Protein AF-A0A535UW92-F1 (afdb_monomer_lite)

Secondary structure (DSSP, 8-state):
----------------------PPPP---EEEEEEEEEEEEEEEE-SS-B-EEEE-SSS-EEEEEEEEETTEEB-S-EEEEEEEEE--STTSSB-SSEEEEEEEEEEEEEETTEEEEEEEEEEEEEETTEEEEEEEETTEEEEEEEEEEEEE--SSSS-EEEEEEEEEEEEE-

Sequence (173 aa):
MQRRLCVLLVMALLLPLTVLVATPAQAQGGAVCTFAADFRVLPGFSSTPSRGTFTTGGETGTVDCVGLVFGQEVIGAGTFGFEGEYGTGPSGGDTCSDGQGRGTFSMHVPTSLGRVHAQGTFTEAFVGNGGQFVGQGPVMEISCLYEFRPTQGDCVTTPARAETMTGQGGIVA

Foldseek 3Di:
DDDDDDPDDDDDDPDPPPPPPPDPDDAQWKKKKKKKAKKFWPVFAAQDFDKTKMWRPPQPIKMFIQTDDNNFGFDGIKTKIWIWMKQPDPPNGDHLFKTKIKTKMWMWTQTPVGIDIWMFIWIKIDGHQKIWIWTDTPQKIWIKIKGKDQPPDDNYPGGRGMIMMIIITMMRD

Structure (mmCIF, N/CA/C/O backbone):
data_AF-A0A535UW92-F1
#
_entry.id   AF-A0A535UW92-F1
#
loop_
_atom_site.group_PDB
_atom_site.id
_atom_site.type_symbol
_atom_site.label_atom_id
_atom_site.label_alt_id
_atom_site.label_comp_id
_atom_site.label_asym_id
_atom_site.label_entity_id
_atom_site.label_seq_id
_atom_site.pdbx_PDB_ins_code
_atom_site.Cartn_x
_atom_site.Cartn_y
_atom_site.Cartn_z
_atom_site.occupancy
_atom_site.B_iso_or_equiv
_atom_site.auth_seq_id
_atom_site.auth_comp_id
_atom_site.auth_asym_id
_atom_site.auth_atom_id
_atom_site.pdbx_PDB_model_num
ATOM 1 N N . MET A 1 1 ? 24.950 37.762 86.977 1.00 38.59 1 MET A N 1
ATOM 2 C CA . MET A 1 1 ? 24.903 38.900 86.036 1.00 38.59 1 MET A CA 1
ATOM 3 C C . MET A 1 1 ? 24.633 38.352 84.639 1.00 38.59 1 MET A C 1
ATOM 5 O O . MET A 1 1 ? 25.371 37.475 84.230 1.00 38.59 1 MET A O 1
ATOM 9 N N . GLN A 1 2 ? 23.507 38.785 84.042 1.00 44.91 2 GLN A N 1
ATOM 10 C CA . GLN A 1 2 ? 23.152 38.939 82.607 1.00 44.91 2 GLN A CA 1
ATOM 11 C C . GLN A 1 2 ? 23.801 38.001 81.560 1.00 44.91 2 GLN A C 1
ATOM 13 O O . GLN A 1 2 ? 25.008 37.869 81.523 1.00 44.91 2 GLN A O 1
ATOM 18 N N . ARG A 1 3 ? 23.127 37.429 80.554 1.00 46.38 3 ARG A N 1
ATOM 19 C CA . ARG A 1 3 ? 21.818 37.654 79.905 1.00 46.38 3 ARG A CA 1
ATOM 20 C C . ARG A 1 3 ? 21.714 36.536 78.844 1.00 46.38 3 ARG A C 1
ATOM 22 O O . ARG A 1 3 ? 22.600 36.416 78.014 1.00 46.38 3 ARG A O 1
ATOM 29 N N . ARG A 1 4 ? 20.762 35.604 78.937 1.00 54.25 4 ARG A N 1
ATOM 30 C CA . ARG A 1 4 ? 19.592 35.514 78.035 1.00 54.25 4 ARG A CA 1
ATOM 31 C C . ARG A 1 4 ? 19.809 36.156 76.655 1.00 54.25 4 ARG A C 1
ATOM 33 O O . ARG A 1 4 ? 19.665 37.369 76.545 1.00 54.25 4 ARG A O 1
ATOM 40 N N . LEU A 1 5 ? 20.036 35.346 75.620 1.00 54.22 5 LEU A N 1
ATOM 41 C CA . LEU A 1 5 ? 19.708 35.719 74.242 1.00 54.22 5 LEU A CA 1
ATOM 42 C C . LEU A 1 5 ? 19.214 34.501 73.446 1.00 54.22 5 LEU A C 1
ATOM 44 O O . LEU A 1 5 ? 19.979 33.692 72.939 1.00 54.22 5 LEU A O 1
ATOM 48 N N . CYS A 1 6 ? 17.884 34.428 73.395 1.00 47.12 6 CYS A N 1
ATOM 49 C CA . CYS A 1 6 ? 17.097 34.208 72.185 1.00 47.12 6 CYS A CA 1
ATOM 50 C C . CYS A 1 6 ? 17.276 32.877 71.443 1.00 47.12 6 CYS A C 1
ATOM 52 O O . CYS A 1 6 ? 17.602 32.827 70.263 1.00 47.12 6 CYS A O 1
ATOM 54 N N . VAL A 1 7 ? 16.856 31.809 72.122 1.00 47.97 7 VAL A N 1
ATOM 55 C CA . VAL A 1 7 ? 15.858 30.892 71.548 1.00 47.97 7 VAL A CA 1
ATOM 56 C C . VAL A 1 7 ? 14.718 31.751 70.988 1.00 47.97 7 VAL A C 1
ATOM 58 O O . VAL A 1 7 ? 14.048 32.382 71.797 1.00 47.97 7 VAL A O 1
ATOM 61 N N . LEU A 1 8 ? 14.574 31.865 69.660 1.00 48.16 8 LEU A N 1
ATOM 62 C CA . LEU A 1 8 ? 13.363 32.263 68.906 1.00 48.16 8 LEU A CA 1
ATOM 63 C C . LEU A 1 8 ? 13.750 32.658 67.469 1.00 48.16 8 LEU A C 1
ATOM 65 O O . LEU A 1 8 ? 14.147 33.792 67.228 1.00 48.16 8 LEU A O 1
ATOM 69 N N . LEU A 1 9 ? 13.599 31.730 66.523 1.00 49.91 9 LEU A N 1
ATOM 70 C CA . LEU A 1 9 ? 13.203 32.007 65.133 1.00 49.91 9 LEU A CA 1
ATOM 71 C C . LEU A 1 9 ? 12.692 30.690 64.526 1.00 49.91 9 LEU A C 1
ATOM 73 O O . LEU A 1 9 ? 13.330 30.026 63.716 1.00 49.91 9 LEU A O 1
ATOM 77 N N . VAL A 1 10 ? 11.534 30.281 65.042 1.00 49.84 10 VAL A N 1
ATOM 78 C CA . VAL A 1 10 ? 10.581 29.389 64.372 1.00 49.84 10 VAL A CA 1
ATOM 79 C C . VAL A 1 10 ? 9.692 30.277 63.493 1.00 49.84 10 VAL A C 1
ATOM 81 O O . VAL A 1 10 ? 9.441 31.417 63.876 1.00 49.84 10 VAL A O 1
ATOM 84 N N . MET A 1 11 ? 9.152 29.709 62.407 1.00 48.16 11 MET A N 1
ATOM 85 C CA . MET A 1 11 ? 8.147 30.263 61.476 1.00 48.16 11 MET A CA 1
ATOM 86 C C . MET A 1 11 ? 8.732 31.079 60.318 1.00 48.16 11 MET A C 1
ATOM 88 O O . MET A 1 11 ? 9.533 31.972 60.525 1.00 48.16 11 MET A O 1
ATOM 92 N N . ALA A 1 12 ? 8.338 30.901 59.064 1.00 53.97 12 ALA A N 1
ATOM 93 C CA . ALA A 1 12 ? 7.413 29.974 58.432 1.00 53.97 12 ALA A CA 1
ATOM 94 C C . ALA A 1 12 ? 7.655 30.112 56.924 1.00 53.97 12 ALA A C 1
ATOM 96 O O . ALA A 1 12 ? 7.601 31.223 56.408 1.00 53.97 12 ALA A O 1
ATOM 97 N N . LEU A 1 13 ? 7.899 29.013 56.214 1.00 46.03 13 LEU A N 1
ATOM 98 C CA . LEU A 1 13 ? 7.768 28.991 54.756 1.00 46.03 13 LEU A CA 1
ATOM 99 C C . LEU A 1 13 ? 7.359 27.584 54.298 1.00 46.03 13 LEU A C 1
ATOM 101 O O . LEU A 1 13 ? 8.050 26.911 53.543 1.00 46.03 13 LEU A O 1
ATOM 105 N N . LEU A 1 14 ? 6.227 27.110 54.821 1.00 49.75 14 LEU A N 1
ATOM 106 C CA . LEU A 1 14 ? 5.524 25.943 54.291 1.00 49.75 14 LEU A CA 1
ATOM 107 C C . LEU A 1 14 ? 4.600 26.428 53.169 1.00 49.75 14 LEU A C 1
ATOM 109 O O . LEU A 1 14 ? 3.409 26.643 53.377 1.00 49.75 14 LEU A O 1
ATOM 113 N N . LEU A 1 15 ? 5.174 26.659 51.989 1.00 55.00 15 LEU A N 1
ATOM 114 C CA . LEU A 1 15 ? 4.402 26.762 50.752 1.00 55.00 15 LEU A CA 1
ATOM 115 C C . LEU A 1 15 ? 3.907 25.350 50.399 1.00 55.00 15 LEU A C 1
ATOM 117 O O . LEU A 1 15 ? 4.741 24.451 50.259 1.00 55.00 15 LEU A O 1
ATOM 121 N N . PRO A 1 16 ? 2.590 25.109 50.262 1.00 52.38 16 PRO A N 1
ATOM 122 C CA . PRO A 1 16 ?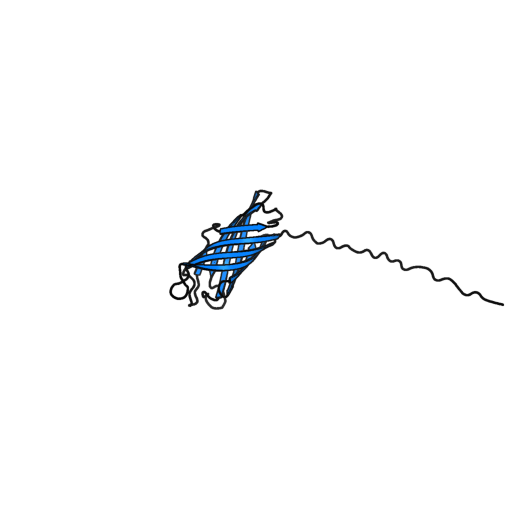 2.109 23.837 49.755 1.00 52.38 16 PRO A CA 1
ATOM 123 C C . PRO A 1 16 ? 2.526 23.733 48.287 1.00 52.38 16 PRO A C 1
ATOM 125 O O . PRO A 1 16 ? 2.042 24.473 47.431 1.00 52.38 16 PRO A O 1
ATOM 128 N N . LEU A 1 17 ? 3.455 22.822 48.007 1.00 50.31 17 LEU A N 1
ATOM 129 C CA . LEU A 1 17 ? 3.803 22.411 46.656 1.00 50.31 17 LEU A CA 1
ATOM 130 C C . LEU A 1 17 ? 2.577 21.680 46.089 1.00 50.31 17 LEU A C 1
ATOM 132 O O . LEU A 1 17 ? 2.402 20.480 46.289 1.00 50.31 17 LEU A O 1
ATOM 136 N N . THR A 1 18 ? 1.668 22.411 45.445 1.00 55.25 18 THR A N 1
ATOM 137 C CA . THR A 1 18 ? 0.610 21.808 44.633 1.00 55.25 18 THR A CA 1
ATOM 138 C C . THR A 1 18 ? 1.289 21.140 43.451 1.00 55.25 18 THR A C 1
ATOM 140 O O . THR A 1 18 ? 1.600 21.780 42.447 1.00 55.25 18 THR A O 1
ATOM 143 N N . VAL A 1 19 ? 1.580 19.852 43.599 1.00 58.00 19 VAL A N 1
ATOM 144 C CA . VAL A 1 19 ? 1.984 18.997 42.491 1.00 58.00 19 VAL A CA 1
ATOM 145 C C . VAL A 1 19 ? 0.773 18.940 41.566 1.00 58.00 19 VAL A C 1
ATOM 147 O O . VAL A 1 19 ? -0.197 18.243 41.858 1.00 58.00 19 VAL A O 1
ATOM 150 N N . LEU A 1 20 ? 0.784 19.727 40.484 1.00 55.94 20 LEU A N 1
ATOM 151 C CA . LEU A 1 20 ? -0.097 19.460 39.355 1.00 55.94 20 LEU A CA 1
ATOM 152 C C . LEU A 1 20 ? 0.302 18.079 38.844 1.00 55.94 20 LEU A C 1
ATOM 154 O O . LEU A 1 20 ? 1.299 17.922 38.141 1.00 55.94 20 LEU A O 1
ATOM 158 N N . VAL A 1 21 ? -0.455 17.067 39.251 1.00 53.75 21 VAL A N 1
ATOM 159 C CA . VAL A 1 21 ? -0.411 15.762 38.613 1.00 53.75 21 VAL A CA 1
ATOM 160 C C . VAL A 1 21 ? -0.992 15.999 37.228 1.00 53.75 21 VAL A C 1
ATOM 162 O O . VAL A 1 21 ? -2.206 16.106 37.068 1.00 53.75 21 VAL A O 1
ATOM 165 N N . ALA A 1 22 ? -0.120 16.193 36.241 1.00 53.81 22 ALA A N 1
ATOM 166 C CA . ALA A 1 22 ? -0.522 16.154 34.850 1.00 53.81 22 ALA A CA 1
ATOM 167 C C . ALA A 1 22 ? -1.122 14.765 34.625 1.00 53.81 22 ALA A C 1
ATOM 169 O O . ALA A 1 22 ? -0.407 13.763 34.611 1.00 53.81 22 ALA A O 1
ATOM 170 N N . THR A 1 23 ? -2.447 14.688 34.536 1.00 55.28 23 THR A N 1
ATOM 171 C CA . THR A 1 23 ? -3.098 13.487 34.028 1.00 55.28 23 THR A CA 1
ATOM 172 C C . THR A 1 23 ? -2.541 13.259 32.629 1.00 55.28 23 THR A C 1
ATOM 174 O O . THR A 1 23 ? -2.531 14.221 31.850 1.00 55.28 23 THR A O 1
ATOM 177 N N . PRO A 1 24 ? -2.056 12.050 32.293 1.00 49.34 24 PRO A N 1
ATOM 178 C CA . PRO A 1 24 ? -1.692 11.762 30.918 1.00 49.34 24 PRO A CA 1
ATOM 179 C C . PRO A 1 24 ? -2.897 12.115 30.047 1.00 49.34 24 PRO A C 1
ATOM 181 O O . PRO A 1 24 ? -4.031 11.754 30.376 1.00 49.34 24 PRO A O 1
ATOM 184 N N . ALA A 1 25 ? -2.653 12.896 28.994 1.00 47.66 25 ALA A N 1
ATOM 185 C CA . ALA A 1 25 ? -3.652 13.160 27.975 1.00 47.66 25 ALA A CA 1
ATOM 186 C C . ALA A 1 25 ? -4.256 11.814 27.556 1.00 47.66 25 ALA A C 1
ATOM 188 O O . ALA A 1 25 ? -3.521 10.839 27.383 1.00 47.66 25 ALA A O 1
ATOM 189 N N . GLN A 1 26 ? -5.587 11.749 27.489 1.00 43.81 26 GLN A N 1
ATOM 190 C CA . GLN A 1 26 ? -6.306 10.552 27.065 1.00 43.81 26 GLN A CA 1
ATOM 191 C C . GLN A 1 26 ? -5.646 10.025 25.790 1.00 43.81 26 GLN A C 1
ATOM 193 O O . GLN A 1 26 ? -5.471 10.788 24.841 1.00 43.81 26 GLN A O 1
ATOM 198 N N . ALA A 1 27 ? -5.215 8.763 25.813 1.00 46.09 27 ALA A N 1
ATOM 199 C CA . ALA A 1 27 ? -4.578 8.129 24.673 1.00 46.09 27 ALA A CA 1
ATOM 200 C C . ALA A 1 27 ? -5.474 8.321 23.443 1.00 46.09 27 ALA A C 1
ATOM 202 O O . ALA A 1 27 ? -6.607 7.838 23.425 1.00 46.09 27 ALA A O 1
ATOM 203 N N . GLN A 1 28 ? -4.979 9.052 22.443 1.00 58.97 28 GLN A N 1
ATOM 204 C CA . GLN A 1 28 ? -5.482 8.920 21.081 1.00 58.97 28 GLN A CA 1
ATOM 205 C C . GLN A 1 28 ? -5.431 7.426 20.759 1.00 58.97 28 GLN A C 1
ATOM 207 O O . GLN A 1 28 ? -4.412 6.777 21.016 1.00 58.97 28 GLN A O 1
ATOM 212 N N . GLY A 1 29 ? -6.566 6.864 20.344 1.00 68.31 29 GLY A N 1
ATOM 213 C CA . GLY A 1 29 ? -6.669 5.441 20.064 1.00 68.31 29 GLY A CA 1
ATOM 214 C C . GLY A 1 29 ? -5.600 5.031 19.056 1.00 68.31 29 GLY A C 1
ATOM 215 O O . GLY A 1 29 ? -5.202 5.805 18.184 1.00 68.31 29 GLY A O 1
ATOM 216 N N . GLY A 1 30 ? -5.089 3.816 19.208 1.00 88.81 30 GLY A N 1
ATOM 217 C CA . GLY A 1 30 ? -4.122 3.280 18.272 1.00 88.81 30 GLY A CA 1
ATOM 218 C C . GLY A 1 30 ? -4.208 1.771 18.194 1.00 88.81 30 GLY A C 1
ATOM 219 O O . GLY A 1 30 ? -4.546 1.098 19.176 1.00 88.81 30 GLY A O 1
ATOM 220 N N . ALA A 1 31 ? -3.895 1.250 17.018 1.00 94.50 31 ALA A N 1
ATOM 221 C CA . ALA A 1 31 ? -3.819 -0.175 16.764 1.00 94.50 31 ALA A CA 1
ATOM 222 C C . ALA A 1 31 ? -2.486 -0.515 16.108 1.00 94.50 31 ALA A C 1
ATOM 224 O O . ALA A 1 31 ? -1.997 0.221 15.252 1.00 94.50 31 ALA A O 1
ATOM 225 N N . VAL A 1 32 ? -1.913 -1.647 16.503 1.00 96.62 32 VAL A N 1
ATOM 226 C CA . VAL A 1 32 ? -0.790 -2.264 15.795 1.00 96.62 32 VAL A CA 1
ATOM 227 C C . VAL A 1 32 ? -1.372 -3.284 14.838 1.00 96.62 32 VAL A C 1
ATOM 229 O O . VAL A 1 32 ? -2.147 -4.138 15.261 1.00 96.62 32 VAL A O 1
ATOM 232 N N . CYS A 1 33 ? -1.007 -3.194 13.567 1.00 96.12 33 CYS A N 1
ATOM 233 C CA . CYS A 1 33 ? -1.576 -4.013 12.513 1.00 96.12 33 CYS A CA 1
ATOM 234 C C . CYS A 1 33 ? -0.501 -4.773 11.747 1.00 96.12 33 CYS A C 1
ATOM 236 O O . CYS A 1 33 ? 0.601 -4.269 11.536 1.00 96.12 33 CYS A O 1
ATOM 238 N N . THR A 1 34 ? -0.861 -5.959 11.277 1.00 98.00 34 THR A N 1
ATOM 239 C CA . THR A 1 34 ? -0.165 -6.694 10.221 1.00 98.00 34 THR A CA 1
ATOM 240 C C . THR A 1 34 ? -1.067 -6.767 8.999 1.00 98.00 34 THR A C 1
ATOM 242 O O . THR A 1 34 ? -2.290 -6.706 9.126 1.00 98.00 34 THR A O 1
ATOM 245 N N . PHE A 1 35 ? -0.491 -6.867 7.809 1.00 97.50 35 PHE A N 1
ATOM 246 C CA . PHE A 1 35 ? -1.275 -7.005 6.589 1.00 97.50 35 PHE A CA 1
ATOM 247 C C . PHE A 1 35 ? -0.562 -7.867 5.552 1.00 97.50 35 PHE A C 1
ATOM 249 O O . PHE A 1 35 ? 0.661 -8.028 5.581 1.00 97.50 35 PHE A O 1
ATOM 256 N N . ALA A 1 36 ? -1.348 -8.389 4.617 1.00 98.19 36 ALA A N 1
ATOM 257 C CA . ALA A 1 36 ? -0.870 -9.102 3.444 1.00 98.19 36 ALA A CA 1
ATOM 258 C C . ALA A 1 36 ? -1.776 -8.799 2.248 1.00 98.19 36 ALA A C 1
ATOM 260 O O . ALA A 1 36 ? -2.998 -8.750 2.399 1.00 98.19 36 ALA A O 1
ATOM 261 N N . ALA A 1 37 ? -1.197 -8.598 1.068 1.00 98.12 37 ALA A N 1
ATOM 262 C CA . ALA A 1 37 ? -1.953 -8.361 -0.157 1.00 98.12 37 ALA A CA 1
ATOM 263 C C . ALA A 1 37 ? -1.156 -8.773 -1.397 1.00 98.12 37 ALA A C 1
ATOM 265 O O . ALA A 1 37 ? 0.073 -8.693 -1.410 1.00 98.12 37 ALA A O 1
ATOM 266 N N . ASP A 1 38 ? -1.873 -9.162 -2.447 1.00 98.44 38 ASP A N 1
ATOM 267 C CA . ASP A 1 38 ? -1.303 -9.386 -3.770 1.00 98.44 38 ASP A CA 1
ATOM 268 C C . ASP A 1 38 ? -1.564 -8.173 -4.660 1.00 98.44 38 ASP A C 1
ATOM 270 O O . ASP A 1 38 ? -2.683 -7.661 -4.735 1.00 98.44 38 ASP A O 1
ATOM 274 N N . PHE A 1 39 ? -0.531 -7.744 -5.371 1.00 98.31 39 PHE A N 1
ATOM 275 C CA . PHE A 1 39 ? -0.570 -6.589 -6.251 1.00 98.31 39 PHE A CA 1
ATOM 276 C C . PHE A 1 39 ? -0.429 -7.006 -7.704 1.00 98.31 39 PHE A C 1
ATOM 278 O O . PHE A 1 39 ? 0.272 -7.958 -8.057 1.00 98.31 39 PHE A O 1
ATOM 285 N N . ARG A 1 40 ? -1.074 -6.234 -8.573 1.00 98.50 40 ARG A N 1
ATOM 286 C CA . ARG A 1 40 ? -0.789 -6.179 -10.005 1.00 98.50 40 ARG A CA 1
ATOM 287 C C . ARG A 1 40 ? -0.094 -4.871 -10.305 1.00 98.50 40 ARG A C 1
ATOM 289 O O . ARG A 1 40 ? -0.587 -3.829 -9.894 1.00 98.50 40 ARG A O 1
ATOM 296 N N . VAL A 1 41 ? 0.998 -4.943 -11.058 1.00 98.06 41 VAL A N 1
ATOM 297 C CA . VAL A 1 41 ? 1.827 -3.794 -11.431 1.00 98.06 41 VAL A CA 1
ATOM 298 C C . VAL A 1 41 ? 1.910 -3.711 -12.952 1.00 98.06 41 VAL A C 1
ATOM 300 O O . VAL A 1 41 ? 2.221 -4.697 -13.627 1.00 98.06 41 VAL A O 1
ATOM 303 N N . LEU A 1 42 ? 1.626 -2.535 -13.510 1.00 97.75 42 LEU A N 1
ATOM 304 C CA . LEU A 1 42 ? 1.625 -2.285 -14.951 1.00 97.75 42 LEU A CA 1
ATOM 305 C C . LEU A 1 42 ? 2.437 -1.025 -15.278 1.00 97.75 42 LEU A C 1
ATOM 307 O O . LEU A 1 42 ? 2.128 0.025 -14.727 1.00 97.75 42 LEU A O 1
ATOM 311 N N . PRO A 1 43 ? 3.415 -1.078 -16.204 1.00 96.12 43 PRO A N 1
ATOM 312 C CA . PRO A 1 43 ? 3.851 -2.241 -16.992 1.00 96.12 43 PRO A CA 1
ATOM 313 C C . PRO A 1 43 ? 4.689 -3.278 -16.217 1.00 96.12 43 PRO A C 1
ATOM 315 O O . PRO A 1 43 ? 4.955 -4.358 -16.761 1.00 96.12 43 PRO A O 1
ATOM 318 N N . GLY A 1 44 ? 5.083 -2.953 -14.984 1.00 95.19 44 GLY A N 1
ATOM 319 C CA . GLY A 1 44 ? 5.896 -3.780 -14.095 1.00 95.19 44 GLY A CA 1
ATOM 320 C C . GLY A 1 44 ? 7.270 -3.169 -13.813 1.00 95.19 44 GLY A C 1
ATOM 321 O O . GLY A 1 44 ? 7.771 -2.368 -14.603 1.00 95.19 44 GLY A O 1
ATOM 322 N N . PHE A 1 45 ? 7.896 -3.572 -12.707 1.00 95.06 45 PHE A N 1
ATOM 323 C CA . PHE A 1 45 ? 9.241 -3.121 -12.340 1.00 95.06 45 PHE A CA 1
ATOM 324 C C . PHE A 1 45 ? 10.318 -3.870 -13.130 1.00 95.06 45 PHE A C 1
ATOM 326 O O . PHE A 1 45 ? 10.194 -5.065 -13.400 1.00 95.06 45 PHE A O 1
ATOM 333 N N . SER A 1 46 ? 11.396 -3.178 -13.496 1.00 94.44 46 SER A N 1
ATOM 334 C CA . SER A 1 46 ? 12.566 -3.777 -14.148 1.00 94.44 46 SER A CA 1
ATOM 335 C C . SER A 1 46 ? 13.859 -3.120 -13.660 1.00 94.44 46 SER A C 1
ATOM 337 O O . SER A 1 46 ? 13.825 -2.177 -12.870 1.00 94.44 46 SER A O 1
ATOM 339 N N . SER A 1 47 ? 15.008 -3.573 -14.159 1.00 93.44 47 SER A N 1
ATOM 340 C CA . SER A 1 47 ? 16.289 -2.878 -13.958 1.00 93.44 47 SER A CA 1
ATOM 341 C C . SER A 1 47 ? 16.352 -1.498 -14.630 1.00 93.44 47 SER A C 1
ATOM 343 O O . SER A 1 47 ? 17.207 -0.685 -14.288 1.00 93.44 47 SER A O 1
ATOM 345 N N . THR A 1 48 ? 15.455 -1.220 -15.581 1.00 93.06 48 THR A N 1
ATOM 346 C CA . THR A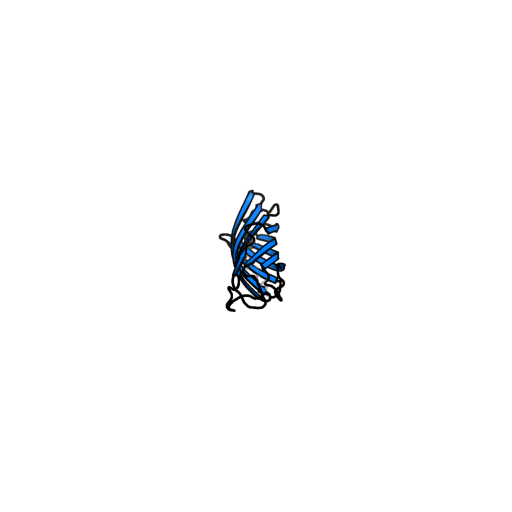 1 48 ? 15.316 0.094 -16.215 1.00 93.06 48 THR A CA 1
ATOM 347 C C . THR A 1 48 ? 14.219 0.899 -15.514 1.00 93.06 48 THR A C 1
ATOM 349 O O . THR A 1 48 ? 13.116 0.366 -15.340 1.00 93.06 48 THR A O 1
ATOM 352 N N . PRO A 1 49 ? 14.477 2.176 -15.162 1.00 95.06 49 PRO A N 1
ATOM 353 C CA . PRO A 1 49 ? 13.476 3.039 -14.552 1.00 95.06 49 PRO A CA 1
ATOM 354 C C . PRO A 1 49 ? 12.197 3.113 -15.383 1.00 95.06 49 PRO A C 1
ATOM 356 O O . PRO A 1 49 ? 12.237 3.346 -16.594 1.00 95.06 49 PRO A O 1
ATOM 359 N N . SER A 1 50 ? 11.053 2.936 -14.730 1.00 95.19 50 SER A N 1
ATOM 360 C CA . SER A 1 50 ? 9.744 3.030 -15.375 1.00 95.19 50 SER A CA 1
ATOM 361 C C . SER A 1 50 ? 8.718 3.712 -14.477 1.00 95.19 50 SER A C 1
ATOM 363 O O . SER A 1 50 ? 8.951 3.942 -13.293 1.00 95.19 50 SER A O 1
ATOM 365 N N . ARG A 1 51 ? 7.580 4.075 -15.062 1.00 97.69 51 ARG A N 1
ATOM 366 C CA . ARG A 1 51 ? 6.420 4.623 -14.356 1.00 97.69 51 ARG A CA 1
ATOM 367 C C . ARG A 1 51 ? 5.206 3.799 -14.723 1.00 97.69 51 ARG A C 1
ATOM 369 O O . ARG A 1 51 ? 5.128 3.286 -15.843 1.00 97.69 51 ARG A O 1
ATOM 376 N N . GLY A 1 52 ? 4.249 3.736 -13.817 1.00 97.69 52 GLY A N 1
ATOM 377 C CA . GLY A 1 52 ? 3.044 2.969 -14.055 1.00 97.69 52 GLY A CA 1
ATOM 378 C C . GLY A 1 52 ? 2.125 2.956 -12.855 1.00 97.69 52 GLY A C 1
ATOM 379 O O . GLY A 1 52 ? 2.186 3.846 -12.009 1.00 97.69 52 GLY A O 1
ATOM 380 N N . THR A 1 53 ? 1.268 1.946 -12.802 1.00 98.56 53 THR A N 1
ATOM 381 C CA . THR A 1 53 ? 0.247 1.796 -11.770 1.00 98.56 53 THR A CA 1
ATOM 382 C C . THR A 1 53 ? 0.371 0.469 -11.049 1.00 98.56 53 THR A C 1
ATOM 384 O O . THR A 1 53 ? 0.913 -0.506 -11.581 1.00 98.56 53 THR A O 1
ATOM 387 N N . PHE A 1 54 ? -0.179 0.433 -9.842 1.00 98.31 54 PHE A N 1
ATOM 388 C CA . PHE A 1 54 ? -0.384 -0.791 -9.091 1.00 98.31 54 PHE A CA 1
ATOM 389 C C . PHE A 1 54 ? -1.772 -0.823 -8.453 1.00 98.31 54 PHE A C 1
ATOM 391 O O . PHE A 1 54 ? -2.380 0.214 -8.183 1.00 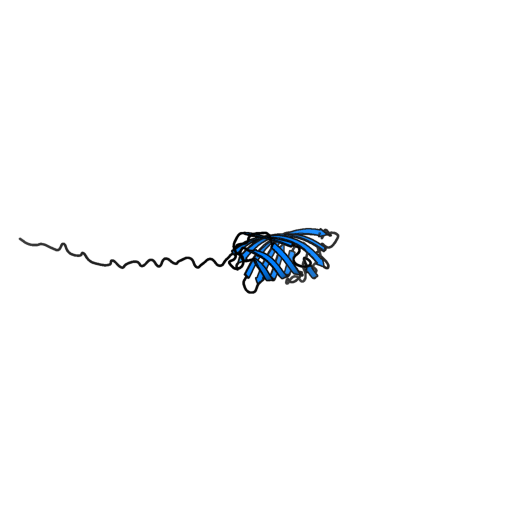98.31 54 PHE A O 1
ATOM 398 N N . THR A 1 55 ? -2.293 -2.027 -8.237 1.00 98.56 55 THR A N 1
ATOM 399 C CA . THR A 1 55 ? -3.604 -2.239 -7.614 1.00 98.56 55 THR A CA 1
ATOM 400 C C . THR A 1 55 ? -3.699 -3.623 -6.980 1.00 98.56 55 THR A C 1
ATOM 402 O O . THR A 1 55 ? -3.154 -4.594 -7.512 1.00 98.56 55 THR A O 1
ATOM 405 N N . THR A 1 56 ? -4.440 -3.725 -5.881 1.00 98.38 56 THR A N 1
ATOM 406 C CA . THR A 1 56 ? -4.894 -4.999 -5.295 1.00 98.38 56 THR A CA 1
ATOM 407 C C . THR A 1 56 ? -6.217 -5.490 -5.902 1.00 98.38 56 THR A C 1
ATOM 409 O O . THR A 1 56 ? -6.661 -6.603 -5.620 1.00 98.38 56 THR A O 1
ATOM 412 N N . GLY A 1 57 ? -6.868 -4.682 -6.748 1.00 97.25 57 GLY A N 1
ATOM 413 C CA . GLY A 1 57 ? -8.186 -4.973 -7.320 1.00 97.25 57 GLY A CA 1
ATOM 414 C C . GLY A 1 57 ? -9.329 -4.800 -6.316 1.00 97.25 57 GLY A C 1
ATOM 415 O O . GLY A 1 57 ? -10.275 -5.587 -6.322 1.00 97.25 57 GLY A O 1
ATOM 416 N N . GLY A 1 58 ? -9.225 -3.799 -5.438 1.00 97.44 58 GLY A N 1
ATOM 417 C CA . GLY A 1 58 ? -10.119 -3.593 -4.297 1.00 97.44 58 GLY A CA 1
ATOM 418 C C . GLY A 1 58 ? -9.568 -4.186 -2.998 1.00 97.44 58 GLY A C 1
ATOM 419 O O . GLY A 1 58 ? -8.380 -4.484 -2.885 1.00 97.44 58 GLY A O 1
ATOM 420 N N . GLU A 1 59 ? -10.426 -4.343 -1.992 1.00 97.81 59 GLU A N 1
ATOM 421 C CA . GLU A 1 59 ? -10.048 -4.809 -0.648 1.00 97.81 59 GLU A CA 1
ATOM 422 C C . GLU A 1 59 ? -9.912 -6.338 -0.578 1.00 97.81 59 GLU A C 1
ATOM 424 O O . GLU A 1 59 ? -10.665 -7.032 0.105 1.00 97.81 59 GLU A O 1
ATOM 429 N N . THR A 1 60 ? -8.967 -6.867 -1.348 1.00 97.81 60 THR A N 1
ATOM 430 C CA . THR A 1 60 ? -8.672 -8.302 -1.468 1.00 97.81 60 THR A CA 1
ATOM 431 C C . THR A 1 60 ? -7.594 -8.770 -0.491 1.00 97.81 60 THR A C 1
ATOM 433 O O . THR A 1 60 ? -7.485 -9.968 -0.232 1.00 97.81 60 THR A O 1
ATOM 436 N N . GLY A 1 61 ? -6.809 -7.839 0.057 1.00 97.94 61 GLY A N 1
ATOM 437 C CA . GLY A 1 61 ? -5.817 -8.110 1.088 1.00 97.94 61 GLY A CA 1
ATOM 438 C C . GLY A 1 61 ? -6.445 -8.299 2.465 1.00 97.94 61 GLY A C 1
ATOM 439 O O . GLY A 1 61 ? -7.601 -7.948 2.705 1.00 97.94 61 GLY A O 1
ATOM 440 N N . THR A 1 62 ? -5.654 -8.820 3.394 1.00 98.25 62 THR A N 1
ATOM 441 C CA . THR A 1 62 ? -6.025 -9.013 4.799 1.00 98.25 62 THR A CA 1
ATOM 442 C C . THR A 1 62 ? -5.302 -8.012 5.682 1.00 98.25 62 THR A C 1
ATOM 444 O O . THR A 1 62 ? -4.121 -7.747 5.461 1.00 98.25 62 THR A O 1
ATOM 447 N N . VAL A 1 63 ? -5.972 -7.527 6.724 1.00 97.25 63 VAL A N 1
ATOM 448 C CA . VAL A 1 63 ? -5.357 -6.731 7.794 1.00 97.25 63 VAL A CA 1
ATOM 449 C C . VAL A 1 63 ? -5.782 -7.293 9.145 1.00 97.25 63 VAL A C 1
ATOM 451 O O . VAL A 1 63 ? -6.958 -7.562 9.358 1.00 97.25 63 VAL A O 1
ATOM 454 N N . ASP A 1 64 ? -4.842 -7.492 10.057 1.00 97.06 64 ASP A N 1
ATOM 455 C CA . ASP A 1 64 ? -5.115 -7.950 11.418 1.00 97.06 64 ASP A CA 1
ATOM 456 C C . ASP A 1 64 ? -4.530 -6.952 12.407 1.00 97.06 64 ASP A C 1
ATOM 458 O O . ASP A 1 64 ? -3.335 -6.662 12.356 1.00 97.06 64 ASP A O 1
ATOM 462 N N . CYS A 1 65 ? -5.380 -6.399 13.266 1.00 96.06 65 CYS A N 1
ATOM 463 C CA . CYS A 1 65 ? -5.048 -5.290 14.144 1.00 96.06 65 CYS A CA 1
ATOM 464 C C . CYS A 1 65 ? -5.340 -5.642 15.601 1.00 96.06 65 CYS A C 1
ATOM 466 O O . CYS A 1 65 ? -6.375 -6.217 15.926 1.00 96.06 65 CYS A O 1
ATOM 468 N N . VAL A 1 66 ? -4.465 -5.195 16.495 1.00 96.31 66 VAL A N 1
ATOM 469 C CA . VAL A 1 66 ? -4.652 -5.272 17.944 1.00 96.31 66 VAL A CA 1
ATOM 470 C C . VAL A 1 66 ? -4.659 -3.860 18.510 1.00 96.31 66 VAL A C 1
ATOM 472 O O . VAL A 1 66 ? -3.711 -3.099 18.307 1.00 96.31 66 VAL A O 1
ATOM 475 N N . GLY A 1 67 ? -5.723 -3.515 19.235 1.00 94.62 67 GLY A N 1
ATOM 476 C CA . GLY A 1 67 ? -5.903 -2.205 19.855 1.00 94.62 67 GLY A CA 1
ATOM 477 C C . GLY A 1 67 ? -7.222 -1.554 19.457 1.00 94.62 67 GLY A C 1
ATOM 478 O O . GLY A 1 67 ? -8.244 -2.229 19.315 1.00 94.62 67 GLY A O 1
ATOM 479 N N . LEU A 1 68 ? -7.191 -0.230 19.311 1.00 93.19 68 LEU A N 1
ATOM 480 C CA . LEU A 1 68 ? -8.362 0.580 18.996 1.00 9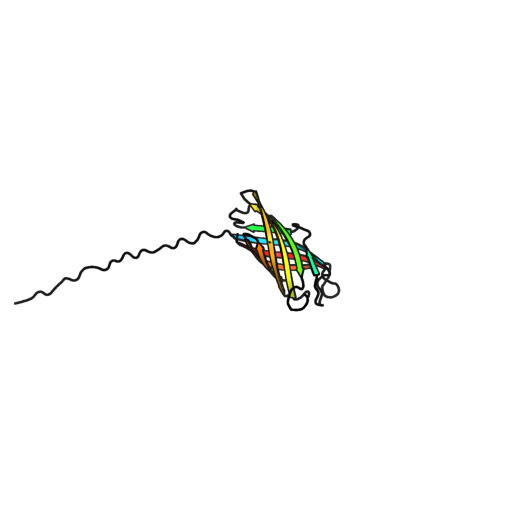3.19 68 LEU A CA 1
ATOM 481 C C . LEU A 1 68 ? -8.236 1.183 17.600 1.00 93.19 68 LEU A C 1
ATOM 483 O O . LEU A 1 68 ? -7.238 1.828 17.287 1.00 93.19 68 LEU A O 1
ATOM 487 N N . VAL A 1 69 ? -9.283 1.040 16.794 1.00 90.50 69 VAL A N 1
ATOM 488 C CA . VAL A 1 69 ? -9.438 1.742 15.516 1.00 90.50 69 VAL A CA 1
ATOM 489 C C . VAL A 1 69 ? -10.659 2.653 15.646 1.00 90.50 69 VAL A C 1
ATOM 491 O O . VAL A 1 69 ? -11.756 2.179 15.935 1.00 90.50 69 VAL A O 1
ATOM 494 N N . PHE A 1 70 ? -10.462 3.970 15.517 1.00 87.31 70 PHE A N 1
ATOM 495 C CA . PHE A 1 70 ? -11.469 5.008 15.819 1.00 87.31 70 PHE A CA 1
ATOM 496 C C . PHE A 1 70 ? -12.084 4.881 17.221 1.00 87.31 70 PHE A C 1
ATOM 498 O O . PHE A 1 70 ? -13.297 4.989 17.403 1.00 87.31 70 PHE A O 1
ATOM 505 N N . GLY A 1 71 ? -11.248 4.583 18.220 1.00 88.94 71 GLY A N 1
ATOM 506 C CA . GLY A 1 71 ? -11.686 4.365 19.603 1.00 88.94 71 GLY A CA 1
ATOM 507 C C . GLY A 1 71 ? -12.487 3.077 19.839 1.00 88.94 71 GLY A C 1
ATOM 508 O O . GLY A 1 71 ? -12.971 2.868 20.949 1.00 88.94 71 GLY A O 1
ATOM 509 N N . GLN A 1 72 ? -12.630 2.212 18.831 1.00 92.31 72 GLN A N 1
ATOM 510 C CA . GLN A 1 72 ? -13.369 0.955 18.926 1.00 92.31 72 GLN A CA 1
ATOM 511 C C . GLN A 1 72 ? -12.406 -0.231 18.964 1.00 92.31 72 GLN A C 1
ATOM 513 O O . GLN A 1 72 ? -11.470 -0.306 18.170 1.00 92.31 72 GLN A O 1
ATOM 518 N N . GLU A 1 73 ? -12.646 -1.162 19.885 1.00 95.25 73 GLU A N 1
ATOM 519 C CA . GLU A 1 73 ? -11.842 -2.379 20.023 1.00 95.25 73 GLU A CA 1
ATOM 520 C C . GLU A 1 73 ? -11.960 -3.242 18.771 1.00 95.25 73 GLU A C 1
ATOM 522 O O . GLU A 1 73 ? -13.072 -3.553 18.338 1.00 95.25 73 GLU A O 1
ATOM 527 N N . VAL A 1 74 ? -10.817 -3.623 18.200 1.00 95.81 74 VAL A N 1
ATOM 528 C CA . VAL A 1 74 ? -10.760 -4.561 17.076 1.00 95.81 74 VAL A CA 1
ATOM 529 C C . VAL A 1 74 ? -11.093 -5.966 17.571 1.00 95.81 74 VAL A C 1
ATOM 531 O O . VAL A 1 74 ? -10.503 -6.441 18.537 1.00 95.81 74 VAL A O 1
ATOM 534 N N . ILE A 1 75 ? -12.027 -6.641 16.898 1.00 97.31 75 ILE A N 1
ATOM 535 C CA . ILE A 1 75 ? -12.516 -7.974 17.303 1.00 97.31 75 ILE A CA 1
ATOM 536 C C . ILE A 1 75 ? -12.204 -9.078 16.287 1.00 97.31 75 ILE A C 1
ATOM 538 O O . ILE A 1 75 ? -12.617 -10.223 16.468 1.00 97.31 75 ILE A O 1
ATOM 542 N N . GLY A 1 76 ? -11.508 -8.753 15.199 1.00 94.94 76 GLY A N 1
ATO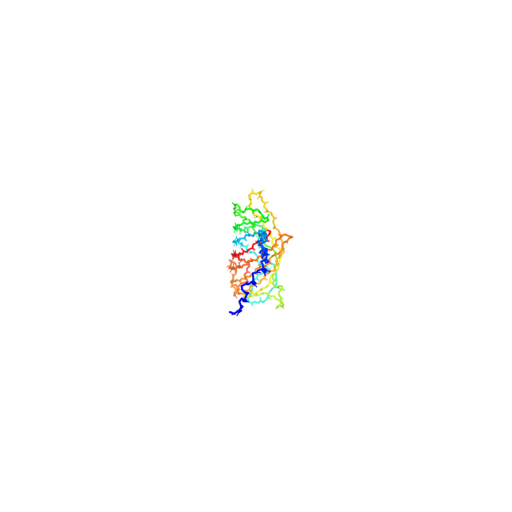M 543 C CA . GLY A 1 76 ? -11.097 -9.740 14.211 1.00 94.94 76 GLY A CA 1
ATOM 544 C C . GLY A 1 76 ? -10.408 -9.133 12.999 1.00 94.94 76 GLY A C 1
ATOM 545 O O . GLY A 1 76 ? -10.334 -7.914 12.849 1.00 94.94 76 GLY A O 1
ATOM 546 N N . ALA A 1 77 ? -9.945 -10.017 12.117 1.00 97.00 77 ALA A N 1
ATOM 547 C CA . ALA A 1 77 ? -9.277 -9.635 10.886 1.00 97.00 77 ALA A CA 1
ATOM 548 C C . ALA A 1 77 ? -10.223 -8.904 9.920 1.00 97.00 77 ALA A C 1
ATOM 550 O O . ALA A 1 77 ? -11.395 -9.254 9.737 1.00 97.00 77 ALA A O 1
ATOM 551 N N . GLY A 1 78 ? -9.669 -7.880 9.297 1.00 97.44 78 GLY A N 1
ATOM 552 C CA . GLY A 1 78 ? -10.270 -7.038 8.290 1.00 97.44 78 GLY A CA 1
ATOM 553 C C . GLY A 1 78 ? -9.739 -7.290 6.884 1.00 97.44 78 GLY A C 1
ATOM 554 O O . GLY A 1 78 ? -8.960 -8.212 6.632 1.00 97.44 78 GLY A O 1
ATOM 555 N N . THR A 1 79 ? -10.154 -6.421 5.969 1.00 98.12 79 THR A N 1
ATOM 556 C CA . THR A 1 79 ? -9.679 -6.391 4.583 1.00 98.12 79 THR A CA 1
ATOM 557 C C . THR A 1 79 ? -9.001 -5.068 4.274 1.00 98.12 79 THR A C 1
ATOM 559 O O . THR A 1 79 ? -9.320 -4.046 4.881 1.00 98.12 79 THR A O 1
ATOM 562 N N . PHE A 1 80 ? -8.059 -5.086 3.336 1.00 95.44 80 PHE A N 1
ATOM 563 C CA . PHE A 1 80 ? -7.302 -3.909 2.918 1.00 95.44 80 PHE A CA 1
ATOM 564 C C . PHE A 1 80 ? -7.111 -3.913 1.399 1.00 95.44 80 PHE A C 1
ATOM 566 O O . PHE A 1 80 ? -6.938 -4.973 0.794 1.00 95.44 80 PHE A O 1
ATOM 573 N N . GLY A 1 81 ? -7.139 -2.738 0.776 1.00 97.44 81 GLY A N 1
ATOM 574 C CA . GLY A 1 81 ? -6.862 -2.538 -0.641 1.00 97.44 81 GLY A CA 1
ATOM 575 C C . GLY A 1 81 ? -6.026 -1.291 -0.908 1.00 97.44 81 GLY A C 1
ATOM 576 O O . GLY A 1 81 ? -6.116 -0.299 -0.185 1.00 97.44 81 GLY A O 1
ATOM 577 N N . PHE A 1 82 ? -5.233 -1.350 -1.973 1.00 97.38 82 PHE A N 1
ATOM 578 C CA . PHE A 1 82 ? -4.377 -0.268 -2.450 1.00 97.38 82 PHE A CA 1
ATOM 579 C C . PHE A 1 82 ? -4.568 -0.059 -3.947 1.00 97.38 82 PHE A C 1
ATOM 581 O O . PHE A 1 82 ? -4.658 -1.024 -4.709 1.00 97.38 82 PHE A O 1
ATOM 588 N N . GLU A 1 83 ? -4.528 1.199 -4.371 1.00 98.38 83 GLU A N 1
ATOM 589 C CA . GLU A 1 83 ? -4.444 1.596 -5.776 1.00 98.38 83 GLU A CA 1
ATOM 590 C C . GLU A 1 83 ? -3.540 2.818 -5.901 1.00 98.38 83 GLU A C 1
ATOM 592 O O . GLU A 1 83 ? -3.627 3.737 -5.087 1.00 98.38 83 GLU A O 1
ATOM 597 N N . GLY A 1 84 ? -2.659 2.855 -6.898 1.00 98.31 84 GLY A N 1
ATOM 598 C CA . GLY A 1 84 ? -1.718 3.963 -7.005 1.00 98.31 84 GLY A CA 1
ATOM 599 C C . GLY A 1 84 ? -0.832 3.960 -8.237 1.00 98.31 84 GLY A C 1
ATOM 600 O O . GLY A 1 84 ? -0.997 3.170 -9.169 1.00 98.31 84 GLY A O 1
ATOM 601 N N . GLU A 1 85 ? 0.113 4.892 -8.214 1.00 98.31 85 GLU A N 1
ATOM 602 C CA . GLU A 1 85 ? 1.148 5.102 -9.217 1.00 98.31 85 GLU A CA 1
ATOM 603 C C . GLU A 1 85 ? 2.527 4.873 -8.596 1.00 98.31 85 GLU A C 1
ATOM 605 O O . GLU A 1 85 ? 2.777 5.308 -7.470 1.00 98.31 85 GLU A O 1
ATOM 610 N N . TYR A 1 86 ? 3.433 4.268 -9.361 1.00 97.69 86 TYR A N 1
ATOM 611 C CA . TYR A 1 86 ? 4.856 4.154 -9.032 1.00 97.69 86 TYR A CA 1
ATOM 612 C C . TYR A 1 86 ? 5.699 4.999 -10.000 1.00 97.69 86 TYR A C 1
ATOM 614 O O . TYR A 1 86 ? 5.231 5.431 -11.063 1.00 97.69 86 TYR A O 1
ATOM 622 N N . GLY A 1 87 ? 6.961 5.248 -9.660 1.00 96.81 87 GLY A N 1
ATOM 623 C CA . GLY A 1 87 ? 7.851 6.098 -10.449 1.00 96.81 87 GLY A CA 1
ATOM 624 C C . GLY A 1 87 ? 7.607 7.579 -10.193 1.00 96.81 87 GLY A C 1
ATOM 625 O O . GLY A 1 87 ? 7.812 8.413 -11.077 1.00 96.81 87 GLY A O 1
ATOM 626 N N . THR A 1 88 ? 7.103 7.917 -9.007 1.00 96.06 88 THR A N 1
ATOM 627 C CA . THR A 1 88 ? 6.657 9.274 -8.655 1.00 96.06 88 THR A CA 1
ATOM 628 C C . THR A 1 88 ? 7.769 10.145 -8.076 1.00 96.06 88 THR A C 1
ATOM 630 O O . THR A 1 88 ? 7.614 11.365 -7.998 1.00 96.06 88 THR A O 1
ATOM 633 N N . GLY A 1 89 ? 8.908 9.534 -7.742 1.00 90.38 89 GLY A N 1
ATOM 634 C CA . GLY A 1 89 ? 10.091 10.213 -7.232 1.00 90.38 89 GLY A CA 1
ATOM 635 C C . GLY A 1 89 ? 10.816 11.095 -8.264 1.00 90.38 89 GLY A C 1
ATOM 636 O O . GLY A 1 89 ? 10.520 11.080 -9.467 1.00 90.38 89 GLY A O 1
ATOM 637 N N . PRO A 1 90 ? 11.826 11.862 -7.811 1.00 87.75 90 PRO A N 1
ATOM 638 C CA . PRO A 1 90 ? 12.580 12.791 -8.655 1.00 87.75 90 PRO A CA 1
ATOM 639 C C . PRO A 1 90 ? 13.451 12.088 -9.709 1.00 87.75 90 PRO A C 1
ATOM 641 O O . PRO A 1 90 ? 13.837 12.714 -10.692 1.00 87.75 90 PRO A O 1
ATOM 644 N N . SER A 1 91 ? 13.733 10.794 -9.533 1.00 83.81 91 SER A N 1
ATOM 645 C CA . SER A 1 91 ? 14.628 9.997 -10.384 1.00 83.81 91 SER A CA 1
ATOM 646 C C . SER A 1 91 ? 14.076 9.684 -11.779 1.00 83.81 91 SER A C 1
ATOM 648 O O . SER A 1 91 ? 14.783 9.112 -12.603 1.00 83.81 91 SER A O 1
ATOM 650 N N . GLY A 1 92 ? 12.828 10.053 -12.085 1.00 82.62 92 GLY A N 1
ATOM 651 C CA . GLY A 1 92 ? 12.264 9.855 -13.424 1.00 82.62 92 GLY A CA 1
ATOM 652 C C . GLY A 1 92 ? 11.526 8.526 -13.625 1.00 82.62 92 GLY A C 1
ATOM 653 O O . GLY A 1 92 ? 10.819 8.403 -14.624 1.00 82.62 92 GLY A O 1
ATOM 654 N N . GLY A 1 93 ? 11.610 7.598 -12.675 1.00 93.38 93 GLY A N 1
ATOM 655 C CA . GLY A 1 93 ? 10.939 6.299 -12.653 1.00 93.38 93 GLY A CA 1
ATOM 656 C C . GLY A 1 93 ? 11.536 5.413 -11.558 1.00 93.38 93 GLY A C 1
ATOM 657 O O . GLY A 1 93 ? 12.578 5.762 -11.005 1.00 93.38 93 GLY A O 1
ATOM 658 N N . ASP A 1 94 ? 10.899 4.280 -11.290 1.00 96.69 94 ASP A N 1
ATOM 659 C CA . ASP A 1 94 ? 11.360 3.302 -10.302 1.00 96.69 94 ASP A CA 1
ATOM 660 C C . ASP A 1 94 ? 11.979 2.087 -10.987 1.00 96.69 94 ASP A C 1
ATOM 662 O O . ASP A 1 94 ? 11.610 1.720 -12.114 1.00 96.69 94 ASP A O 1
ATOM 666 N N . THR A 1 95 ? 12.906 1.454 -10.278 1.00 95.44 95 THR A N 1
ATOM 667 C CA . THR A 1 95 ? 13.491 0.162 -10.637 1.00 95.44 95 THR A CA 1
ATOM 668 C C . THR A 1 95 ? 12.985 -0.908 -9.670 1.00 95.44 95 THR A C 1
ATOM 670 O O . THR A 1 95 ? 12.178 -0.626 -8.794 1.00 95.44 95 THR A O 1
ATOM 673 N N . CYS A 1 96 ? 13.446 -2.153 -9.778 1.00 94.31 96 CYS A N 1
ATOM 674 C CA . CYS A 1 96 ? 13.150 -3.138 -8.726 1.00 94.31 96 CYS A CA 1
ATOM 675 C C . CYS A 1 96 ? 14.022 -2.996 -7.477 1.00 94.31 96 CYS A C 1
ATOM 677 O O . CYS A 1 96 ? 13.826 -3.739 -6.522 1.00 94.31 96 CYS A O 1
ATOM 679 N N . SER A 1 97 ? 15.032 -2.129 -7.507 1.00 94.56 97 SER A N 1
ATOM 680 C CA . SER A 1 97 ? 15.954 -1.943 -6.386 1.00 94.56 97 SER A CA 1
ATOM 681 C C . SER A 1 97 ? 15.587 -0.735 -5.538 1.00 94.56 97 SER A C 1
ATOM 683 O O . SER A 1 97 ? 16.039 -0.643 -4.401 1.00 94.56 97 SER A O 1
ATOM 685 N N . ASP A 1 98 ? 14.818 0.197 -6.085 1.00 96.38 98 ASP A N 1
ATOM 686 C CA . ASP A 1 98 ? 14.402 1.416 -5.416 1.00 96.38 98 ASP A CA 1
ATOM 687 C C . ASP A 1 98 ? 13.218 2.045 -6.144 1.00 96.38 98 ASP A C 1
ATOM 689 O O . ASP A 1 98 ? 13.118 1.982 -7.377 1.00 96.38 98 ASP A O 1
ATOM 693 N N . GLY A 1 99 ? 12.344 2.682 -5.375 1.00 96.31 99 GLY A N 1
ATOM 694 C CA . GLY A 1 99 ? 11.206 3.370 -5.946 1.00 96.31 99 GLY A CA 1
ATOM 695 C C . GLY A 1 99 ? 10.423 4.215 -4.962 1.00 96.31 99 GLY A C 1
ATOM 696 O O . GLY A 1 99 ? 10.664 4.190 -3.752 1.00 96.31 99 GLY A O 1
ATOM 697 N N . GLN A 1 100 ? 9.518 5.013 -5.522 1.00 97.75 100 GLN A N 1
ATOM 698 C CA . GLN A 1 100 ? 8.591 5.871 -4.800 1.00 97.75 100 GLN A CA 1
ATOM 699 C C . GLN A 1 100 ? 7.220 5.857 -5.466 1.00 97.75 100 GLN A C 1
ATOM 701 O O . GLN A 1 100 ? 7.059 6.224 -6.641 1.00 97.75 100 GLN A O 1
ATOM 706 N N . GLY A 1 101 ? 6.208 5.567 -4.663 1.00 97.25 101 GLY A N 1
ATOM 707 C CA . GLY A 1 101 ? 4.821 5.508 -5.082 1.00 97.25 101 GLY A CA 1
ATOM 708 C C . GLY A 1 101 ? 3.912 6.425 -4.279 1.00 97.25 101 GLY A C 1
ATOM 709 O O . GLY A 1 101 ? 4.257 6.968 -3.226 1.00 97.25 101 GLY A O 1
ATOM 710 N N . ARG A 1 102 ? 2.700 6.598 -4.793 1.00 98.00 102 ARG A N 1
ATOM 711 C CA . ARG A 1 102 ? 1.602 7.254 -4.080 1.00 98.00 102 ARG A CA 1
ATOM 712 C C . ARG A 1 102 ? 0.272 6.723 -4.575 1.00 98.00 102 ARG A C 1
ATOM 714 O O . ARG A 1 102 ? 0.161 6.282 -5.717 1.00 98.00 102 ARG A O 1
ATOM 721 N N . GLY A 1 103 ? -0.756 6.839 -3.754 1.00 98.19 103 GLY A N 1
ATOM 722 C CA . GLY A 1 103 ? -2.070 6.358 -4.142 1.00 98.19 103 GLY A CA 1
ATOM 723 C C . GLY A 1 103 ? -3.115 6.523 -3.062 1.00 98.19 103 GLY A C 1
ATOM 724 O O . GLY A 1 103 ? -2.996 7.378 -2.181 1.00 98.19 103 GLY A O 1
ATOM 725 N N . THR A 1 104 ? -4.137 5.683 -3.140 1.00 98.25 104 THR A N 1
ATOM 726 C CA . THR A 1 104 ? -5.213 5.562 -2.166 1.00 98.25 104 THR A CA 1
ATOM 727 C C . THR A 1 104 ? -5.231 4.184 -1.535 1.00 98.25 104 THR A C 1
ATOM 729 O O . THR A 1 104 ? -4.913 3.171 -2.160 1.00 98.25 104 THR A O 1
ATOM 732 N N . PHE A 1 105 ? -5.643 4.153 -0.277 1.00 96.88 105 PHE A N 1
ATOM 733 C CA . PHE A 1 105 ? -5.932 2.918 0.422 1.00 96.88 105 PHE A CA 1
ATOM 734 C C . PHE A 1 105 ? -7.379 2.891 0.899 1.00 96.88 105 PHE A C 1
ATOM 736 O O . PHE A 1 105 ? -7.995 3.937 1.125 1.00 96.88 105 PHE A O 1
ATOM 743 N N . SER A 1 106 ? -7.893 1.682 1.080 1.00 96.62 106 SER A N 1
ATOM 744 C CA . SER A 1 106 ? -9.194 1.405 1.676 1.00 96.62 106 SER A CA 1
ATOM 745 C C . SER A 1 106 ? -9.068 0.201 2.598 1.00 96.62 106 SER A C 1
ATOM 747 O O . SER A 1 106 ? -8.350 -0.745 2.278 1.00 96.62 106 SER A O 1
ATOM 749 N N . MET A 1 107 ? -9.732 0.228 3.746 1.00 94.75 107 MET A N 1
ATOM 750 C CA . MET A 1 107 ? -9.750 -0.895 4.670 1.00 94.75 107 MET A CA 1
ATOM 751 C C . MET A 1 107 ? -11.071 -1.019 5.411 1.00 94.75 107 MET A C 1
ATOM 753 O O . MET A 1 107 ? -11.688 -0.027 5.810 1.00 94.75 107 MET A O 1
ATOM 757 N N . HIS A 1 108 ? -11.435 -2.259 5.711 1.00 95.19 108 HIS A N 1
ATOM 758 C CA . HIS A 1 108 ? -12.489 -2.577 6.657 1.00 95.19 108 HIS A CA 1
ATOM 759 C C . HIS A 1 108 ? -11.933 -3.317 7.857 1.00 95.19 108 HIS A C 1
ATOM 761 O O . HIS A 1 108 ? -11.283 -4.340 7.687 1.00 95.19 108 HIS A O 1
ATOM 767 N N . VAL A 1 109 ? -12.292 -2.876 9.061 1.00 95.38 109 VAL A N 1
ATOM 768 C CA . VAL A 1 109 ? -11.894 -3.529 10.314 1.00 95.38 109 VAL A CA 1
ATOM 769 C C . VAL A 1 109 ? -13.146 -3.866 11.134 1.00 95.38 109 VAL A C 1
ATOM 771 O O . VAL A 1 109 ? -13.957 -2.973 11.403 1.00 95.38 109 VAL A O 1
ATOM 774 N N . PRO A 1 110 ? -13.362 -5.140 11.511 1.00 96.88 110 PRO A N 1
ATOM 775 C CA . PRO A 1 110 ? -14.378 -5.515 12.486 1.00 96.88 110 PRO A CA 1
ATOM 776 C C . PRO A 1 110 ? -14.040 -4.970 13.875 1.00 96.88 110 PRO A C 1
ATOM 778 O O . PRO A 1 110 ? -12.966 -5.236 14.415 1.00 96.88 110 PRO A O 1
ATOM 781 N N . THR A 1 111 ? -14.983 -4.259 14.480 1.00 96.12 111 THR A N 1
ATOM 782 C CA . THR A 1 111 ? -14.865 -3.693 15.822 1.00 96.12 111 THR A CA 1
ATOM 783 C C . THR A 1 111 ? -16.040 -4.099 16.709 1.00 96.12 111 THR A C 1
ATOM 785 O O . THR A 1 111 ? -17.062 -4.610 16.240 1.00 96.12 111 THR A O 1
ATOM 788 N N . SER A 1 112 ? -15.922 -3.840 18.009 1.00 96.25 112 SER A N 1
ATOM 789 C CA . SER A 1 112 ? -16.973 -4.110 18.997 1.00 96.25 112 SER A CA 1
ATOM 790 C C . SER A 1 112 ? -18.293 -3.368 18.739 1.00 96.25 112 SER A C 1
ATOM 792 O O . SER A 1 112 ? -19.334 -3.793 19.240 1.00 96.25 112 SER A O 1
ATOM 794 N N . LEU A 1 113 ? -18.281 -2.294 17.939 1.00 94.38 113 LEU A N 1
ATOM 795 C CA . LEU A 1 113 ? -19.471 -1.510 17.580 1.00 94.38 113 LEU A CA 1
ATOM 796 C C . LEU A 1 113 ? -19.927 -1.710 16.126 1.00 94.38 113 LEU A C 1
ATOM 798 O O . LEU A 1 113 ? -20.876 -1.058 15.688 1.00 94.38 113 LEU A O 1
ATOM 802 N N . GLY A 1 114 ? -19.290 -2.610 15.376 1.00 93.88 114 GLY A N 1
ATOM 803 C CA . GLY A 1 114 ? -19.668 -2.931 14.004 1.00 93.88 114 GLY A CA 1
ATOM 804 C C . GLY A 1 114 ? -18.473 -2.961 13.064 1.00 93.88 114 GLY A C 1
ATOM 805 O O . GLY A 1 114 ? -17.368 -3.318 13.444 1.00 93.88 114 GLY A O 1
ATOM 806 N N . ARG A 1 115 ? -18.698 -2.639 11.791 1.00 91.88 115 ARG A N 1
ATOM 807 C CA . ARG A 1 115 ? -17.616 -2.561 10.805 1.00 91.88 115 ARG A CA 1
ATOM 808 C C . ARG A 1 115 ? -17.219 -1.112 10.620 1.00 91.88 115 ARG A C 1
ATOM 810 O O . ARG A 1 115 ? -18.046 -0.290 10.231 1.00 91.88 115 ARG A O 1
ATOM 817 N N . VAL A 1 116 ? -15.946 -0.834 10.837 1.00 91.94 116 VAL A N 1
ATOM 818 C CA . VAL A 1 116 ? -15.328 0.414 10.413 1.00 91.94 116 VAL A CA 1
ATOM 819 C C . VAL A 1 116 ? -14.949 0.287 8.943 1.00 91.94 116 VAL A C 1
ATOM 821 O O . VAL A 1 116 ? -14.439 -0.749 8.517 1.00 91.94 116 VAL A O 1
ATOM 824 N N . HIS A 1 117 ? -15.188 1.346 8.174 1.00 94.12 117 HIS A N 1
ATOM 825 C CA . HIS A 1 117 ? -14.608 1.536 6.848 1.00 94.12 117 HIS A CA 1
ATOM 826 C C . HIS A 1 117 ? -13.748 2.787 6.866 1.00 94.12 117 HIS A C 1
ATOM 828 O O . HIS A 1 117 ? -14.164 3.824 7.383 1.00 94.12 117 HIS A O 1
ATOM 834 N N . ALA A 1 118 ? -12.546 2.669 6.330 1.00 91.12 118 ALA A N 1
ATOM 835 C CA . ALA A 1 118 ? -11.532 3.694 6.386 1.00 91.12 118 ALA A CA 1
ATOM 836 C C . ALA A 1 118 ? -10.851 3.812 5.031 1.00 91.12 118 ALA A C 1
ATOM 838 O O . ALA A 1 118 ? -10.499 2.812 4.419 1.00 91.12 118 ALA A O 1
ATOM 839 N N . GLN A 1 119 ? -10.633 5.045 4.590 1.00 95.31 119 GLN A N 1
ATOM 840 C CA . GLN A 1 119 ? -9.968 5.337 3.330 1.00 95.31 119 GLN A CA 1
ATOM 841 C C . GLN A 1 119 ? -9.064 6.554 3.479 1.00 95.31 119 GLN A C 1
ATOM 843 O O . GLN A 1 119 ? -9.303 7.430 4.319 1.00 95.31 119 GLN A O 1
ATOM 848 N N . GLY A 1 120 ? -8.050 6.625 2.632 1.00 96.19 120 GLY A N 1
ATOM 849 C CA . GLY A 1 120 ? -7.110 7.730 2.638 1.00 96.19 120 GLY A CA 1
ATOM 850 C C . GLY A 1 120 ? -6.159 7.690 1.460 1.00 96.19 120 GLY A C 1
ATOM 851 O O . GLY A 1 120 ? -6.286 6.869 0.552 1.00 96.19 120 GLY A O 1
ATOM 852 N N . THR A 1 121 ? -5.200 8.603 1.487 1.00 98.19 121 THR A N 1
ATOM 853 C CA . THR A 1 121 ? -4.084 8.650 0.543 1.00 98.19 121 THR A CA 1
ATOM 854 C C . THR A 1 121 ? -2.816 8.177 1.220 1.00 98.19 121 THR A C 1
ATOM 856 O O . THR A 1 121 ? -2.684 8.318 2.433 1.00 98.19 121 THR A O 1
ATOM 859 N N . PHE A 1 122 ? -1.855 7.678 0.456 1.00 97.81 122 PHE A N 1
ATOM 860 C CA . PHE A 1 122 ? -0.537 7.342 0.978 1.00 97.81 122 PHE A CA 1
ATOM 861 C C . PHE A 1 122 ? 0.570 7.761 0.018 1.00 97.81 122 PHE A C 1
ATOM 863 O O . PHE A 1 122 ? 0.355 7.939 -1.184 1.00 97.81 122 PHE A O 1
ATOM 870 N N . THR A 1 123 ? 1.766 7.869 0.578 1.00 98.25 123 THR A N 1
ATOM 871 C CA . THR A 1 123 ? 3.037 7.857 -0.148 1.00 98.25 123 THR A CA 1
ATOM 872 C C . THR A 1 123 ? 3.859 6.682 0.339 1.00 98.25 123 THR A C 1
ATOM 874 O O . THR A 1 123 ? 3.770 6.313 1.512 1.00 98.25 123 THR A O 1
ATOM 877 N N . GLU A 1 124 ? 4.675 6.117 -0.533 1.00 97.44 124 GLU A N 1
ATOM 878 C CA . GLU A 1 124 ? 5.538 4.996 -0.195 1.00 97.44 124 GLU A CA 1
ATOM 879 C C . GLU A 1 124 ? 6.907 5.127 -0.857 1.00 97.44 124 GLU A C 1
ATOM 881 O O . GLU A 1 124 ? 7.062 5.819 -1.867 1.00 97.44 124 GLU A O 1
ATOM 886 N N . ALA A 1 125 ? 7.907 4.522 -0.229 1.00 97.69 125 ALA A N 1
ATOM 887 C CA . ALA A 1 125 ? 9.252 4.416 -0.762 1.00 97.69 125 ALA A CA 1
ATOM 888 C C . ALA A 1 125 ? 9.868 3.082 -0.348 1.00 97.69 125 ALA A C 1
ATOM 890 O O . ALA A 1 125 ? 9.690 2.638 0.793 1.00 97.69 125 ALA A O 1
ATOM 891 N N . PHE A 1 126 ? 10.661 2.490 -1.236 1.00 97.50 126 PHE A N 1
ATOM 892 C CA . PHE A 1 126 ? 11.359 1.237 -0.968 1.00 97.50 126 PHE A CA 1
ATOM 893 C C . PHE A 1 126 ? 12.805 1.249 -1.446 1.00 97.50 126 PHE A C 1
ATOM 895 O O . PHE A 1 126 ? 13.190 2.015 -2.331 1.00 97.50 126 PHE A O 1
ATOM 902 N N . VAL A 1 127 ? 13.594 0.356 -0.845 1.00 96.56 127 VAL A N 1
ATOM 903 C CA . VAL A 1 127 ? 14.939 -0.017 -1.289 1.00 96.56 127 VAL A CA 1
ATOM 904 C C . VAL A 1 127 ? 15.102 -1.528 -1.120 1.00 96.56 127 VAL A C 1
ATOM 906 O O . VAL A 1 127 ? 14.840 -2.086 -0.054 1.00 96.56 127 VAL A O 1
ATOM 909 N N . GLY A 1 128 ? 15.565 -2.206 -2.166 1.00 94.88 128 GLY A N 1
ATOM 910 C CA . GLY A 1 128 ? 15.554 -3.662 -2.239 1.00 94.88 128 GLY A CA 1
ATOM 911 C C . GLY A 1 128 ? 14.123 -4.193 -2.166 1.00 94.88 128 GLY A C 1
ATOM 912 O O . GLY A 1 128 ? 13.234 -3.667 -2.821 1.00 94.88 128 GLY A O 1
ATOM 913 N N . ASN A 1 129 ? 13.897 -5.212 -1.337 1.00 94.44 129 ASN A N 1
ATOM 914 C CA . ASN A 1 129 ? 12.601 -5.892 -1.229 1.00 94.44 129 ASN A CA 1
ATOM 915 C C . ASN A 1 129 ? 11.742 -5.378 -0.064 1.00 94.44 129 ASN A C 1
ATOM 917 O O . ASN A 1 129 ? 10.864 -6.100 0.408 1.00 94.44 129 ASN A O 1
ATOM 921 N N . GLY A 1 130 ? 12.025 -4.182 0.453 1.00 96.69 130 GLY A N 1
ATOM 922 C CA . GLY A 1 130 ? 11.302 -3.631 1.589 1.00 96.69 130 GLY A CA 1
ATOM 923 C C . GLY A 1 130 ? 11.213 -2.117 1.560 1.00 96.69 130 GLY A C 1
ATOM 924 O O . GLY A 1 130 ? 12.071 -1.425 1.010 1.00 96.69 130 GLY A O 1
ATOM 925 N N . GLY A 1 131 ? 10.152 -1.607 2.167 1.00 97.62 131 GLY A N 1
ATOM 926 C CA . GLY A 1 131 ? 9.828 -0.194 2.129 1.00 97.62 131 GLY A CA 1
ATOM 927 C C . GLY A 1 131 ? 8.965 0.250 3.290 1.00 97.62 131 GLY A C 1
ATOM 928 O O . GLY A 1 131 ? 8.684 -0.492 4.236 1.00 97.62 131 GLY A O 1
ATOM 929 N N . GLN A 1 132 ? 8.560 1.506 3.204 1.00 97.75 132 GLN A N 1
ATOM 930 C CA . GLN A 1 132 ? 7.626 2.126 4.120 1.00 97.75 132 GLN A CA 1
ATOM 931 C C . GLN A 1 132 ? 6.523 2.792 3.315 1.00 97.75 132 GLN A C 1
ATOM 933 O O . GLN A 1 132 ? 6.808 3.494 2.346 1.00 97.75 132 GLN A O 1
ATOM 938 N N . PHE A 1 133 ? 5.278 2.640 3.760 1.00 95.69 133 PHE A N 1
ATOM 939 C CA . PHE A 1 133 ? 4.210 3.540 3.348 1.00 95.69 133 PHE A CA 1
ATOM 940 C C . PHE A 1 133 ? 3.698 4.336 4.545 1.00 95.69 133 PHE A C 1
ATOM 942 O O . PHE A 1 133 ? 3.618 3.838 5.672 1.00 95.69 133 PHE A O 1
ATOM 949 N N . VAL A 1 134 ? 3.351 5.591 4.277 1.00 97.06 134 VAL A N 1
ATOM 950 C CA . VAL A 1 134 ? 2.720 6.502 5.230 1.00 97.06 134 VAL A CA 1
ATOM 951 C C . VAL A 1 134 ? 1.413 6.973 4.614 1.00 97.06 134 VAL A C 1
ATOM 953 O O . VAL A 1 134 ? 1.398 7.525 3.513 1.00 97.06 134 VAL A O 1
ATOM 956 N N . GLY A 1 135 ? 0.317 6.702 5.313 1.00 95.31 135 GLY A N 1
ATOM 957 C CA . GLY A 1 135 ? -1.044 7.000 4.901 1.00 95.31 135 GLY A CA 1
ATOM 958 C C . GLY A 1 135 ? -1.700 8.055 5.783 1.00 95.31 135 GLY A C 1
ATOM 959 O O . GLY A 1 135 ? -1.456 8.124 6.985 1.00 95.31 135 GLY A O 1
ATOM 960 N N . GLN A 1 136 ? -2.576 8.852 5.182 1.00 95.56 136 GLN A N 1
ATOM 961 C CA . GLN A 1 136 ? -3.413 9.836 5.856 1.00 95.56 136 GLN A CA 1
ATOM 962 C C . GLN A 1 136 ? -4.857 9.697 5.373 1.00 95.56 136 GLN A C 1
ATOM 964 O O . GLN A 1 136 ? -5.130 9.687 4.171 1.00 95.56 136 GLN A O 1
ATOM 969 N N . GLY A 1 137 ? -5.782 9.595 6.320 1.00 90.69 137 GLY A N 1
ATOM 970 C CA . GLY A 1 137 ? -7.223 9.680 6.100 1.00 90.69 137 GLY A CA 1
ATOM 971 C C . GLY A 1 137 ? -7.830 10.861 6.866 1.00 90.69 137 GLY A C 1
ATOM 972 O O . GLY A 1 137 ? -7.124 11.545 7.604 1.00 90.69 137 GLY A O 1
ATOM 973 N N . PRO A 1 138 ? -9.149 11.104 6.750 1.00 87.25 138 PRO A N 1
ATOM 974 C CA . PRO A 1 138 ? -9.808 12.244 7.401 1.00 87.25 138 PRO A CA 1
ATOM 975 C C . PRO A 1 138 ? -9.637 12.296 8.925 1.00 87.25 138 PRO A C 1
ATOM 977 O O . PRO A 1 138 ? -9.690 13.366 9.522 1.00 87.25 138 PRO A O 1
ATOM 980 N N . VAL A 1 139 ? -9.480 11.126 9.542 1.00 83.62 139 VAL A N 1
ATOM 981 C CA . VAL A 1 139 ? -9.425 10.920 10.995 1.00 83.62 139 VAL A CA 1
ATOM 982 C C . VAL A 1 139 ? -8.397 9.850 11.376 1.00 83.62 139 VAL A C 1
ATOM 984 O O . VAL A 1 139 ? -8.508 9.251 12.436 1.00 83.62 139 VAL A O 1
ATOM 987 N N . MET A 1 140 ? -7.431 9.544 10.501 1.00 89.25 140 MET A N 1
ATOM 988 C CA . MET A 1 140 ? -6.409 8.543 10.816 1.00 89.25 140 MET A CA 1
ATOM 989 C C . MET A 1 140 ? -5.068 8.839 10.160 1.00 89.25 140 MET A C 1
ATOM 991 O O . MET A 1 140 ? -5.013 9.360 9.045 1.00 89.25 140 MET A O 1
ATOM 995 N N . GLU A 1 141 ? -4.008 8.385 10.810 1.00 93.88 141 GLU A N 1
ATOM 996 C CA . GLU A 1 141 ? -2.681 8.252 10.222 1.00 93.88 141 GLU A CA 1
ATOM 997 C C . GLU A 1 141 ? -2.250 6.788 10.270 1.00 93.88 141 GLU A C 1
ATOM 999 O O . GLU A 1 141 ? -2.501 6.084 11.250 1.00 93.88 141 GLU A O 1
ATOM 1004 N N . ILE A 1 142 ? -1.613 6.325 9.197 1.00 93.94 142 ILE A N 1
ATOM 1005 C CA . ILE A 1 142 ? -1.081 4.968 9.075 1.00 93.94 142 ILE A CA 1
ATOM 1006 C C . ILE A 1 142 ? 0.406 5.069 8.769 1.00 93.94 142 ILE A C 1
ATOM 1008 O O . ILE A 1 142 ? 0.818 5.849 7.915 1.00 93.94 142 ILE A O 1
ATOM 1012 N N . SER A 1 143 ? 1.219 4.262 9.435 1.00 95.75 143 SER A N 1
ATOM 1013 C CA . SER A 1 143 ? 2.630 4.103 9.090 1.00 95.75 143 SER A CA 1
ATOM 1014 C C . SER A 1 143 ? 3.002 2.642 9.205 1.00 95.75 143 SER A C 1
ATOM 1016 O O . SER A 1 143 ? 2.872 2.052 10.282 1.00 95.75 143 SER A O 1
ATOM 1018 N N . CYS A 1 144 ? 3.459 2.059 8.102 1.00 94.88 144 CYS A N 1
ATOM 1019 C CA . CYS A 1 144 ? 3.789 0.646 8.035 1.00 94.88 144 CYS A CA 1
ATOM 1020 C C . CYS A 1 144 ? 5.093 0.409 7.290 1.00 94.88 144 CYS A C 1
ATOM 1022 O O . CYS A 1 144 ? 5.370 1.035 6.268 1.00 94.88 144 CYS A O 1
ATOM 1024 N N . LEU A 1 145 ? 5.846 -0.564 7.787 1.00 98.25 145 LEU A N 1
ATOM 1025 C CA . LEU A 1 145 ? 6.950 -1.183 7.074 1.00 98.25 145 LEU A CA 1
ATOM 1026 C C . LEU A 1 145 ? 6.435 -2.423 6.357 1.00 98.25 145 LEU A C 1
ATOM 1028 O O . LEU A 1 145 ? 5.541 -3.110 6.859 1.00 98.25 145 LEU A O 1
ATOM 1032 N N . TYR A 1 146 ? 7.009 -2.718 5.202 1.00 98.12 146 TYR A N 1
ATOM 1033 C CA . TYR A 1 146 ? 6.596 -3.855 4.400 1.00 98.12 146 TYR A CA 1
ATOM 1034 C C . TYR A 1 146 ? 7.774 -4.512 3.696 1.00 98.12 146 TYR A C 1
ATOM 1036 O O . TYR A 1 146 ? 8.818 -3.899 3.477 1.00 98.12 146 TYR A O 1
ATOM 1044 N N . GLU A 1 147 ? 7.563 -5.764 3.320 1.00 98.06 147 GLU A N 1
ATOM 1045 C CA . GLU A 1 147 ? 8.385 -6.511 2.385 1.00 98.06 147 GLU A CA 1
ATOM 1046 C C . GLU A 1 147 ? 7.512 -6.978 1.225 1.00 98.06 147 GLU A C 1
ATOM 1048 O O . GLU A 1 147 ? 6.330 -7.280 1.411 1.00 98.06 147 GLU A O 1
ATOM 1053 N N . PHE A 1 148 ? 8.097 -7.081 0.039 1.00 95.69 148 PHE A N 1
ATOM 1054 C CA . PHE A 1 148 ? 7.412 -7.581 -1.146 1.00 95.69 148 PHE A CA 1
ATOM 1055 C C . PHE A 1 148 ? 8.267 -8.593 -1.900 1.00 95.69 148 PHE A C 1
ATOM 1057 O O . PHE A 1 148 ? 9.498 -8.631 -1.797 1.00 95.69 148 PHE A O 1
ATOM 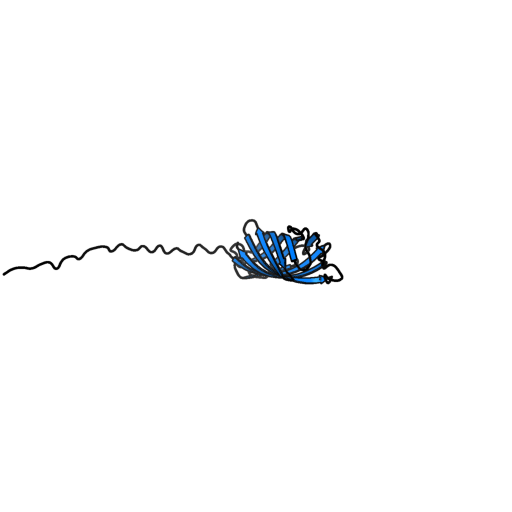1064 N N . ARG A 1 149 ? 7.596 -9.473 -2.642 1.00 95.31 149 ARG A N 1
ATOM 1065 C CA . ARG A 1 149 ? 8.237 -10.509 -3.452 1.00 95.31 149 ARG A CA 1
ATOM 1066 C C . ARG A 1 149 ? 7.515 -10.643 -4.786 1.00 95.31 149 ARG A C 1
ATOM 1068 O O . ARG A 1 149 ? 6.319 -10.940 -4.771 1.00 95.31 149 ARG A O 1
ATOM 1075 N N . PRO A 1 150 ? 8.219 -10.512 -5.923 1.00 95.31 150 PRO A N 1
ATOM 1076 C CA . PRO A 1 150 ? 7.638 -10.802 -7.224 1.00 95.31 150 PRO A CA 1
ATOM 1077 C C . PRO A 1 150 ? 7.078 -12.227 -7.284 1.00 95.31 150 PRO A C 1
ATOM 1079 O O . PRO A 1 150 ? 7.748 -13.194 -6.921 1.00 95.31 150 PRO A O 1
ATOM 1082 N N . THR A 1 151 ? 5.848 -12.354 -7.767 1.00 97.12 151 THR A N 1
ATOM 1083 C CA . THR A 1 151 ? 5.173 -13.628 -8.058 1.00 97.12 151 THR A CA 1
ATOM 1084 C C . THR A 1 151 ? 5.002 -13.851 -9.560 1.00 97.12 151 THR A C 1
ATOM 1086 O O . THR A 1 151 ? 4.772 -14.977 -10.003 1.00 97.12 151 THR A O 1
ATOM 1089 N N . GLN A 1 152 ? 5.159 -12.796 -10.366 1.00 97.69 152 GLN A N 1
ATOM 1090 C CA . GLN A 1 152 ? 5.215 -12.864 -11.823 1.00 97.69 152 GLN A CA 1
ATOM 1091 C C . GLN A 1 152 ? 6.295 -11.919 -12.353 1.00 97.69 152 GLN A C 1
ATOM 1093 O O . GLN A 1 152 ? 6.170 -10.708 -12.195 1.00 97.69 152 GLN A O 1
ATOM 1098 N N . GLY A 1 153 ? 7.286 -12.472 -13.052 1.00 95.31 153 GLY A N 1
ATOM 1099 C CA . GLY A 1 153 ? 8.483 -11.754 -13.498 1.00 95.31 153 GLY A CA 1
ATOM 1100 C C . GLY A 1 153 ? 9.629 -11.858 -12.489 1.00 95.31 153 GLY A C 1
ATOM 1101 O O . GLY A 1 153 ? 9.417 -12.254 -11.346 1.00 95.31 153 GLY A O 1
ATOM 1102 N N . ASP A 1 154 ? 10.848 -11.540 -12.923 1.00 90.81 154 ASP A N 1
ATOM 1103 C CA . ASP A 1 154 ? 12.076 -11.724 -12.130 1.00 90.81 154 ASP A CA 1
ATOM 1104 C C . ASP A 1 154 ? 12.950 -10.466 -12.047 1.00 90.81 154 ASP A C 1
ATOM 1106 O O . ASP A 1 154 ? 14.052 -10.520 -11.506 1.00 90.81 154 ASP A O 1
ATOM 1110 N N . CYS A 1 155 ? 12.476 -9.347 -12.603 1.00 89.81 155 CYS A N 1
ATOM 1111 C CA . CYS A 1 155 ? 13.174 -8.068 -12.735 1.00 89.81 155 CYS A CA 1
ATOM 1112 C C . CYS A 1 155 ? 14.428 -8.061 -13.635 1.00 89.81 155 CYS A C 1
ATOM 1114 O O . CYS A 1 155 ? 14.815 -7.016 -14.165 1.00 89.81 155 CYS A O 1
ATOM 1116 N N . VAL A 1 156 ? 15.072 -9.209 -13.823 1.00 89.00 156 VAL A N 1
ATOM 1117 C CA . VAL A 1 156 ? 16.334 -9.334 -14.557 1.00 89.00 156 VAL A CA 1
ATOM 1118 C C . VAL A 1 156 ? 16.073 -9.581 -16.036 1.00 89.00 156 VAL A C 1
ATOM 1120 O O . VAL A 1 156 ? 16.639 -8.903 -16.891 1.00 89.00 156 VAL A O 1
ATOM 1123 N N . THR A 1 157 ? 15.217 -10.551 -16.339 1.00 92.69 157 THR A N 1
ATOM 1124 C CA . THR A 1 157 ? 14.876 -10.957 -17.705 1.00 92.69 157 THR A CA 1
ATOM 1125 C C . THR A 1 157 ? 13.485 -10.487 -18.104 1.00 92.69 157 THR A C 1
ATOM 1127 O O . THR A 1 157 ? 13.237 -10.201 -19.276 1.00 92.69 157 THR A O 1
ATOM 1130 N N . THR A 1 158 ? 12.577 -10.378 -17.134 1.00 96.00 158 THR A N 1
ATOM 1131 C CA . THR A 1 158 ? 11.178 -10.015 -17.355 1.00 96.00 158 THR A CA 1
ATOM 1132 C C . THR A 1 158 ? 10.685 -9.048 -16.281 1.00 96.00 158 THR A C 1
ATOM 1134 O O . THR A 1 158 ? 11.001 -9.230 -15.103 1.00 96.00 158 THR A O 1
ATOM 1137 N N . PRO A 1 159 ? 9.883 -8.028 -16.647 1.00 96.94 159 PRO A N 1
ATOM 1138 C CA . PRO A 1 159 ? 9.336 -7.105 -15.662 1.00 96.94 159 PRO A CA 1
ATOM 1139 C C . PRO A 1 159 ? 8.487 -7.815 -14.601 1.00 96.94 159 PRO A C 1
ATOM 1141 O O . PRO A 1 159 ? 7.662 -8.667 -14.943 1.00 96.94 159 PRO A O 1
ATOM 1144 N N . ALA A 1 160 ? 8.656 -7.427 -13.338 1.00 96.81 160 ALA A N 1
ATOM 1145 C CA . ALA A 1 160 ? 7.825 -7.878 -12.229 1.00 96.81 160 ALA A CA 1
ATOM 1146 C C . ALA A 1 160 ? 6.435 -7.225 -12.322 1.00 96.81 160 ALA A C 1
ATOM 1148 O O . ALA A 1 160 ? 6.307 -6.009 -12.208 1.00 96.81 160 ALA A O 1
ATOM 1149 N N . ARG A 1 161 ? 5.400 -8.029 -12.585 1.00 97.56 161 ARG A N 1
ATOM 1150 C CA . ARG A 1 161 ? 4.013 -7.588 -12.858 1.00 97.56 161 ARG A CA 1
ATOM 1151 C C . ARG A 1 161 ? 3.003 -8.019 -11.808 1.00 97.56 161 ARG A C 1
ATOM 1153 O O . ARG A 1 161 ? 1.846 -7.597 -11.845 1.00 97.56 161 ARG A O 1
ATOM 1160 N N . ALA A 1 162 ? 3.423 -8.896 -10.913 1.00 96.75 162 ALA A N 1
ATOM 1161 C CA . ALA A 1 162 ? 2.665 -9.250 -9.737 1.00 96.75 162 ALA A CA 1
ATOM 1162 C C . ALA A 1 162 ? 3.624 -9.516 -8.590 1.00 96.75 162 ALA A C 1
ATOM 1164 O O . ALA A 1 162 ? 4.730 -10.018 -8.811 1.00 96.75 162 ALA A O 1
ATOM 1165 N N . GLU A 1 163 ? 3.180 -9.195 -7.388 1.00 96.69 163 GLU A N 1
ATOM 1166 C CA . GLU A 1 163 ? 3.947 -9.365 -6.165 1.00 96.69 163 GLU A CA 1
ATOM 1167 C C . GLU A 1 163 ? 3.018 -9.623 -4.990 1.00 96.69 163 GLU A C 1
ATOM 1169 O O . GLU A 1 163 ? 1.868 -9.186 -4.987 1.00 96.69 163 GLU A O 1
ATOM 1174 N N . THR A 1 164 ? 3.530 -10.341 -4.000 1.00 97.75 164 THR A N 1
ATOM 1175 C CA . THR A 1 164 ? 2.892 -10.460 -2.692 1.00 97.75 164 THR A CA 1
ATOM 1176 C C . THR A 1 164 ? 3.626 -9.535 -1.740 1.00 97.75 164 THR A C 1
ATOM 1178 O O . THR A 1 164 ? 4.855 -9.599 -1.643 1.00 97.75 164 THR A O 1
ATOM 1181 N N . MET A 1 165 ? 2.874 -8.702 -1.031 1.00 97.69 165 MET A N 1
ATOM 1182 C CA . MET A 1 165 ? 3.370 -7.797 -0.006 1.00 97.69 165 MET A CA 1
ATOM 1183 C C . MET A 1 165 ? 2.872 -8.247 1.360 1.00 97.69 165 MET A C 1
ATOM 1185 O O . MET A 1 165 ? 1.704 -8.599 1.522 1.00 97.69 165 MET A O 1
ATOM 1189 N N . THR A 1 166 ? 3.747 -8.188 2.353 1.00 98.31 166 THR A N 1
ATOM 1190 C CA . THR A 1 166 ? 3.404 -8.373 3.764 1.00 98.31 166 THR A CA 1
ATOM 1191 C C . THR A 1 166 ? 4.026 -7.258 4.572 1.00 98.31 166 THR A C 1
ATOM 1193 O O . THR A 1 166 ? 5.161 -6.869 4.304 1.00 98.31 166 THR A O 1
ATOM 1196 N N . GLY A 1 167 ? 3.336 -6.765 5.588 1.00 97.44 167 GLY A N 1
ATOM 1197 C CA . GLY A 1 167 ? 3.888 -5.701 6.406 1.00 97.44 167 GLY A CA 1
ATOM 1198 C C . GLY A 1 167 ? 3.237 -5.577 7.763 1.00 97.44 167 GLY A C 1
ATOM 1199 O O . GLY A 1 167 ? 2.327 -6.325 8.124 1.00 97.44 167 GLY A O 1
ATOM 1200 N N . GLN A 1 168 ? 3.747 -4.620 8.524 1.00 97.56 168 GLN A N 1
ATOM 1201 C CA . GLN A 1 168 ? 3.284 -4.313 9.865 1.00 97.56 168 GLN A CA 1
ATOM 1202 C C . GLN A 1 168 ? 3.464 -2.831 10.177 1.00 97.56 168 GLN A C 1
ATOM 1204 O O . GLN A 1 168 ? 4.374 -2.174 9.667 1.00 97.56 168 GLN A O 1
ATOM 1209 N N . GLY A 1 169 ? 2.614 -2.295 11.042 1.00 94.75 169 GLY A N 1
ATOM 1210 C CA . GLY A 1 169 ? 2.688 -0.895 11.426 1.00 94.75 169 GLY A CA 1
ATOM 1211 C C . GLY A 1 169 ? 1.612 -0.469 12.402 1.00 94.75 169 GLY A C 1
ATOM 1212 O O . GLY A 1 169 ? 1.012 -1.300 13.080 1.00 94.75 169 GLY A O 1
ATOM 1213 N N . GLY A 1 170 ? 1.401 0.839 12.482 1.00 93.75 170 GLY A N 1
ATOM 1214 C CA . GLY A 1 170 ? 0.445 1.453 13.392 1.00 93.75 170 GLY A CA 1
ATOM 1215 C C . GLY A 1 170 ? -0.625 2.251 12.661 1.00 93.75 170 GLY A C 1
ATOM 1216 O O . GLY A 1 170 ? -0.337 2.906 11.658 1.00 93.75 170 GLY A O 1
ATOM 1217 N N . ILE A 1 171 ? -1.835 2.222 13.213 1.00 91.81 171 ILE A N 1
ATOM 1218 C CA . ILE A 1 171 ? -2.910 3.176 12.943 1.00 91.81 171 ILE A CA 1
ATOM 1219 C C . ILE A 1 171 ? -3.041 4.061 14.180 1.00 91.81 171 ILE A C 1
ATOM 1221 O O . ILE A 1 171 ? -3.114 3.542 15.295 1.00 91.81 171 ILE A O 1
ATOM 1225 N N . VAL A 1 172 ? -3.107 5.373 13.983 1.00 90.44 172 VAL A N 1
ATOM 1226 C CA . VAL A 1 172 ? -3.497 6.346 15.012 1.00 90.44 172 VAL A CA 1
ATOM 1227 C C . VAL A 1 172 ? -4.814 6.970 14.571 1.00 90.44 172 VAL A C 1
ATOM 1229 O O . VAL A 1 172 ? -4.885 7.490 13.456 1.00 90.44 172 VAL A O 1
ATOM 1232 N N . ALA A 1 173 ? -5.855 6.861 15.404 1.00 77.69 173 ALA A N 1
ATOM 1233 C CA . ALA A 1 173 ? -7.234 7.220 15.059 1.00 77.69 173 ALA A CA 1
ATOM 1234 C C . ALA A 1 173 ? -8.074 7.629 16.280 1.00 77.69 173 ALA A C 1
ATOM 1236 O O . ALA A 1 173 ? -8.001 6.940 17.326 1.00 77.69 173 ALA A O 1
#

Radius of gyration: 27.33 Å; chains: 1; bounding box: 45×53×104 Å

pLDDT: mean 87.9, std 16.96, range [38.59, 98.56]